Protein AF-A0A9Y4TR54-F1 (afdb_monomer_lite)

Sequence (79 aa):
MYDVLQTATSEDPAGSEYDPHAMYGSSFVVPVCGFVCRLCNKFFYTETAARHTHCRTHTHYLNLQRRGRREESNEGDVT

Radius of gyration: 31.19 Å; chains: 1; bounding box: 44×39×97 Å

Foldseek 3Di:
DDDDDDPDPPPPVPDDDDDPVDDPPPVPDDDDAFDADPLVRDTDRDPCCVPVNPCPDPVVVVSVVVVVVVVVPPVPDDD

Secondary structure (DSSP, 8-state):
------------TT-----TTS--SGGG------EEETTTTEEESSHIIIIIIITTSHHHHHHHHHHHHHHTTTSS---

Organism: NCBI:txid144197

pLDDT: mean 80.02, std 18.5, range [38.16, 98.0]

InterPro domains:
  IPR000690 Matrin/U1-C, C2H2-type zinc finger [PS50171] (35-66)
  IPR026811 Cip1-interacting zinc finger protein [PTHR15491] (16-66)

Structure (mmCIF, N/CA/C/O backbone):
data_AF-A0A9Y4TR54-F1
#
_entry.id   AF-A0A9Y4TR54-F1
#
loop_
_atom_site.group_PDB
_atom_site.id
_atom_site.type_symbol
_atom_site.label_atom_id
_atom_site.label_alt_id
_atom_site.label_comp_id
_atom_site.label_asym_id
_atom_site.label_entity_id
_atom_site.label_seq_id
_atom_site.pdbx_PDB_ins_code
_atom_site.Cartn_x
_atom_site.Cartn_y
_atom_site.Cartn_z
_atom_site.occupancy
_atom_site.B_iso_or_equiv
_atom_site.auth_seq_id
_atom_site.auth_comp_id
_atom_site.auth_asym_id
_atom_site.auth_atom_id
_atom_site.pdbx_PDB_model_num
ATOM 1 N N . MET A 1 1 ? 32.929 -8.604 -67.798 1.00 67.88 1 MET A N 1
ATOM 2 C CA . MET A 1 1 ? 33.931 -8.980 -66.785 1.00 67.88 1 MET A CA 1
ATOM 3 C C . MET A 1 1 ? 34.084 -7.789 -65.857 1.00 67.88 1 MET A C 1
ATOM 5 O O . MET A 1 1 ? 34.741 -6.830 -66.229 1.00 67.88 1 MET A O 1
ATOM 9 N N . TYR A 1 2 ? 33.377 -7.804 -64.730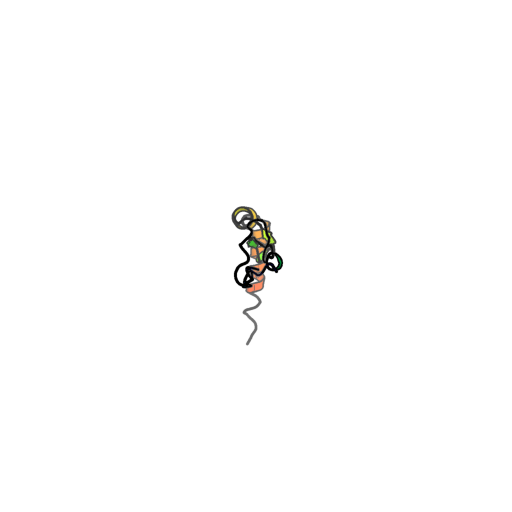 1.00 38.16 2 TYR A N 1
ATOM 10 C CA . TYR A 1 2 ? 33.632 -6.899 -63.612 1.00 38.16 2 TYR A CA 1
ATOM 11 C C . TYR A 1 2 ? 33.650 -7.781 -62.368 1.00 38.16 2 TYR A C 1
ATOM 13 O O . TYR A 1 2 ? 32.627 -8.358 -62.007 1.00 38.16 2 TYR A O 1
ATOM 21 N N . ASP A 1 3 ? 34.842 -7.954 -61.811 1.00 49.06 3 ASP A N 1
ATOM 22 C CA . ASP A 1 3 ? 35.109 -8.695 -60.586 1.00 49.06 3 ASP A CA 1
ATOM 23 C C . ASP A 1 3 ? 34.990 -7.767 -59.363 1.00 49.06 3 ASP A C 1
ATOM 25 O O . ASP A 1 3 ? 35.498 -6.650 -59.397 1.00 49.06 3 ASP A O 1
ATOM 29 N N . VAL A 1 4 ? 34.329 -8.289 -58.316 1.00 56.12 4 VAL A N 1
ATOM 30 C CA . VAL A 1 4 ? 34.701 -8.274 -56.878 1.00 56.12 4 VAL A CA 1
ATOM 31 C C . VAL A 1 4 ? 34.963 -6.887 -56.248 1.00 56.12 4 VAL A C 1
ATOM 33 O O . VAL A 1 4 ? 35.892 -6.181 -56.606 1.00 56.12 4 VAL A O 1
ATOM 36 N N . LEU A 1 5 ? 34.170 -6.432 -55.268 1.00 56.12 5 LEU A N 1
ATOM 37 C CA . LEU A 1 5 ? 34.285 -6.830 -53.856 1.00 56.12 5 LEU A CA 1
ATOM 38 C C . LEU A 1 5 ? 32.921 -6.754 -53.142 1.00 56.12 5 LEU A C 1
ATOM 40 O O . LEU A 1 5 ? 32.446 -5.679 -52.785 1.00 56.12 5 LEU A O 1
ATOM 44 N N . GLN A 1 6 ? 32.317 -7.916 -52.886 1.00 55.53 6 GLN A N 1
ATOM 45 C CA . GLN A 1 6 ? 31.268 -8.069 -51.879 1.00 55.53 6 GLN A CA 1
ATOM 46 C C . GLN A 1 6 ? 31.965 -8.060 -50.513 1.00 55.53 6 GLN A C 1
ATOM 48 O O . GLN A 1 6 ? 32.595 -9.045 -50.129 1.00 55.53 6 GLN A O 1
ATOM 53 N N . THR A 1 7 ? 31.910 -6.944 -49.790 1.00 44.84 7 THR A N 1
ATOM 54 C CA . THR A 1 7 ? 32.340 -6.922 -48.391 1.00 44.84 7 THR A CA 1
ATOM 55 C C . THR A 1 7 ? 31.340 -7.738 -47.585 1.00 44.84 7 THR A C 1
ATOM 57 O O . THR A 1 7 ? 30.200 -7.319 -47.389 1.00 44.84 7 THR A O 1
ATOM 60 N N . ALA A 1 8 ? 31.760 -8.933 -47.177 1.00 51.78 8 ALA A N 1
ATOM 61 C CA . ALA A 1 8 ? 31.059 -9.741 -46.198 1.00 51.78 8 ALA A CA 1
ATOM 62 C C . ALA A 1 8 ? 30.898 -8.915 -44.916 1.00 51.78 8 ALA A C 1
ATOM 64 O O . ALA A 1 8 ? 31.896 -8.545 -44.295 1.00 51.78 8 ALA A O 1
ATOM 65 N N . THR A 1 9 ? 29.660 -8.607 -44.530 1.00 53.03 9 THR A N 1
ATOM 66 C CA . THR A 1 9 ? 29.384 -8.217 -43.153 1.00 53.03 9 THR A CA 1
ATOM 67 C C . THR A 1 9 ? 29.484 -9.497 -42.335 1.00 53.03 9 THR A C 1
ATOM 69 O O . THR A 1 9 ? 28.696 -10.432 -42.469 1.00 53.03 9 THR A O 1
ATOM 72 N N . SER A 1 10 ? 30.565 -9.611 -41.572 1.00 54.41 10 SER A N 1
ATOM 73 C CA . SER A 1 10 ? 30.678 -10.591 -40.505 1.00 54.41 10 SER A CA 1
ATOM 74 C C . SER A 1 10 ? 29.648 -10.212 -39.442 1.00 54.41 10 SER A C 1
ATOM 76 O O . SER A 1 10 ? 29.919 -9.379 -38.580 1.00 54.41 10 SER A O 1
ATOM 78 N N . GLU A 1 11 ? 28.439 -10.762 -39.553 1.00 58.12 11 GLU A N 1
ATOM 79 C CA . GLU A 1 11 ? 27.399 -10.662 -38.529 1.00 58.12 11 GLU A CA 1
ATOM 80 C C . GLU A 1 11 ? 27.824 -11.549 -37.347 1.00 58.12 11 GLU A C 1
ATOM 82 O O . GLU A 1 11 ? 27.361 -12.678 -37.179 1.00 58.12 11 GLU A O 1
ATOM 87 N N . ASP A 1 12 ? 28.773 -11.066 -36.548 1.00 52.25 12 ASP A N 1
ATOM 88 C CA . ASP A 1 12 ? 28.985 -11.594 -35.210 1.00 52.25 12 ASP A CA 1
ATOM 89 C C . ASP A 1 12 ? 27.666 -11.411 -34.433 1.00 52.25 12 ASP A C 1
ATOM 91 O O . ASP A 1 12 ? 27.238 -10.272 -34.223 1.00 52.25 12 ASP A O 1
ATOM 95 N N . PRO A 1 13 ? 27.008 -12.477 -33.928 1.00 57.91 13 PRO A N 1
ATOM 96 C CA . PRO A 1 13 ? 25.798 -12.344 -33.105 1.00 57.91 13 PRO A CA 1
ATOM 97 C C . PRO A 1 13 ? 26.096 -11.724 -31.724 1.00 57.91 13 PRO A C 1
ATOM 99 O O . PRO A 1 13 ? 25.232 -11.673 -30.852 1.00 57.91 13 PRO A O 1
ATOM 102 N N . ALA A 1 14 ? 27.329 -11.256 -31.525 1.00 56.53 14 ALA A N 1
ATOM 103 C CA . ALA A 1 14 ? 27.858 -10.595 -30.345 1.00 56.53 14 ALA A CA 1
ATOM 104 C C . ALA A 1 14 ? 27.942 -9.064 -30.519 1.00 56.53 14 ALA A C 1
ATOM 106 O O . ALA A 1 14 ? 28.809 -8.427 -29.923 1.00 56.53 14 ALA A O 1
ATOM 107 N N . GLY A 1 15 ? 27.081 -8.472 -31.353 1.00 59.78 15 GLY A N 1
ATOM 108 C CA . GLY A 1 15 ? 27.202 -7.062 -31.733 1.00 59.78 15 GLY A CA 1
ATOM 109 C C . GLY A 1 15 ? 25.894 -6.324 -31.994 1.00 59.78 15 GLY A C 1
ATOM 110 O O . GLY A 1 15 ? 25.935 -5.279 -32.636 1.00 59.78 15 GLY A O 1
ATOM 111 N N . SER A 1 16 ? 24.738 -6.816 -31.530 1.00 69.50 16 SER A N 1
ATOM 112 C CA . SER A 1 16 ? 23.532 -5.982 -31.583 1.00 69.50 16 SER A CA 1
ATOM 113 C C . SER A 1 16 ? 23.719 -4.792 -30.646 1.00 69.50 16 SER A C 1
ATOM 115 O O . SER A 1 16 ? 23.826 -4.964 -29.428 1.00 69.50 16 SER A O 1
ATOM 117 N N . GLU A 1 17 ? 23.779 -3.599 -31.227 1.00 86.81 17 GLU A N 1
ATOM 118 C CA . GLU A 1 17 ? 23.842 -2.350 -30.480 1.00 86.81 17 GLU A CA 1
ATOM 119 C C . GLU A 1 17 ? 22.603 -2.219 -29.572 1.00 86.81 17 GLU A C 1
ATOM 121 O O . GLU A 1 17 ? 21.492 -2.596 -29.947 1.00 86.81 17 GLU A O 1
ATOM 126 N N . TYR A 1 18 ? 22.806 -1.760 -28.336 1.00 88.69 18 TYR A N 1
ATOM 127 C CA . TYR A 1 18 ? 21.761 -1.662 -27.314 1.00 88.69 18 TYR A CA 1
ATOM 128 C C . TYR A 1 18 ? 20.739 -0.564 -27.642 1.00 88.69 18 TYR A C 1
ATOM 130 O O . TYR A 1 18 ? 21.121 0.568 -27.936 1.00 88.69 18 TYR A O 1
ATOM 138 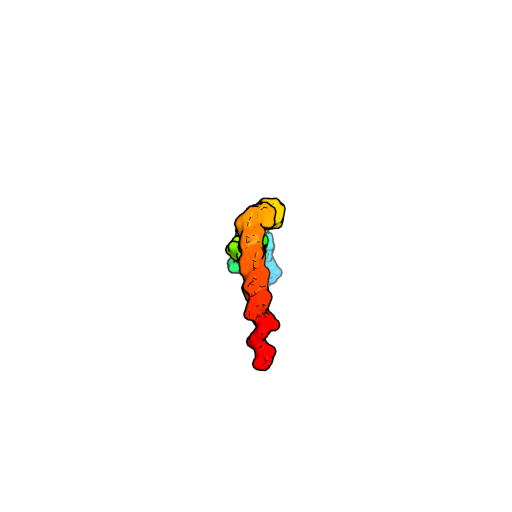N N . ASP A 1 19 ? 19.447 -0.875 -27.489 1.00 89.50 19 ASP A N 1
ATOM 139 C CA . ASP A 1 19 ? 18.352 0.078 -27.673 1.00 89.50 19 ASP A CA 1
ATOM 140 C C . ASP A 1 19 ? 17.709 0.466 -26.322 1.00 89.50 19 ASP A C 1
ATOM 142 O O . ASP A 1 19 ? 17.033 -0.360 -25.698 1.00 89.50 19 ASP A O 1
ATOM 146 N N . PRO A 1 20 ? 17.860 1.721 -25.858 1.00 90.81 20 PRO A N 1
ATOM 147 C CA . PRO A 1 20 ? 17.260 2.194 -24.609 1.00 90.81 20 PRO A CA 1
ATOM 148 C C . PRO A 1 20 ? 15.728 2.283 -24.637 1.00 90.81 20 PRO A C 1
ATOM 150 O O . PRO A 1 20 ? 15.111 2.463 -23.586 1.00 90.81 20 PRO A O 1
ATOM 153 N N . HIS A 1 21 ? 15.102 2.177 -25.807 1.00 91.19 21 HIS A N 1
ATOM 154 C CA . HIS A 1 21 ? 13.650 2.160 -25.945 1.00 91.19 21 HIS A CA 1
ATOM 155 C C . HIS A 1 21 ? 13.065 0.742 -25.915 1.00 91.19 21 HIS A C 1
ATOM 157 O O . HIS A 1 21 ? 11.843 0.589 -25.835 1.00 91.19 21 HIS A O 1
ATOM 163 N N . ALA A 1 22 ? 13.910 -0.291 -25.905 1.00 92.06 22 ALA A N 1
ATOM 164 C CA . ALA A 1 22 ? 13.482 -1.678 -25.825 1.00 92.06 22 ALA A CA 1
ATOM 165 C C . ALA A 1 22 ? 13.371 -2.172 -24.366 1.00 92.06 22 ALA A C 1
ATOM 167 O O . ALA A 1 22 ? 14.246 -1.970 -23.524 1.00 92.06 22 ALA A O 1
ATOM 168 N N . MET A 1 23 ? 12.260 -2.852 -24.058 1.00 88.62 23 MET A N 1
ATOM 169 C CA . MET A 1 23 ? 11.983 -3.427 -22.737 1.00 88.62 23 MET A CA 1
ATOM 170 C C . MET A 1 23 ? 12.471 -4.872 -22.655 1.00 88.62 23 MET A C 1
ATOM 172 O O . MET A 1 23 ? 11.779 -5.806 -23.061 1.00 88.62 23 MET A O 1
ATOM 176 N N . TYR A 1 24 ? 13.644 -5.067 -22.073 1.00 93.06 24 TYR A N 1
ATOM 177 C CA . TYR A 1 24 ? 14.202 -6.394 -21.833 1.00 93.06 24 TYR A CA 1
ATOM 178 C C . TYR A 1 24 ? 13.815 -6.910 -20.436 1.00 93.06 24 TYR A C 1
ATOM 180 O O . TYR A 1 24 ? 13.834 -6.162 -19.462 1.00 93.06 24 TYR A O 1
ATOM 188 N N . GLY A 1 25 ? 13.463 -8.196 -20.316 1.00 88.88 25 GLY A N 1
ATOM 189 C CA . GLY A 1 25 ? 13.313 -8.880 -19.017 1.00 88.88 25 GLY A CA 1
ATOM 190 C C . GLY A 1 25 ? 12.142 -8.437 -18.123 1.00 88.88 25 GLY A C 1
ATOM 191 O O . GLY A 1 25 ? 12.071 -8.851 -16.966 1.00 88.88 25 GLY A O 1
ATOM 192 N N . SER A 1 26 ? 11.197 -7.644 -18.635 1.00 93.12 26 SER A N 1
ATOM 193 C CA . SER A 1 26 ? 10.008 -7.171 -17.899 1.00 93.12 26 SER A CA 1
ATOM 194 C C . SER A 1 26 ? 9.130 -8.298 -17.338 1.00 93.12 26 SER A C 1
ATOM 196 O O . SER A 1 26 ? 8.421 -8.102 -16.354 1.00 93.12 26 SER A O 1
ATOM 198 N N . SER A 1 27 ? 9.226 -9.499 -17.908 1.00 93.25 27 SER A N 1
ATOM 199 C CA . SER A 1 27 ? 8.504 -10.699 -17.476 1.00 93.25 27 SER A CA 1
ATOM 200 C C . SER A 1 27 ? 8.884 -11.206 -16.083 1.00 93.25 27 SER A C 1
ATOM 202 O O . SER A 1 27 ? 8.137 -11.992 -15.504 1.00 93.25 27 SER A O 1
ATOM 204 N N . PHE A 1 28 ? 10.020 -10.775 -15.535 1.00 90.19 28 PHE A N 1
ATOM 205 C CA . PHE A 1 28 ? 10.491 -11.206 -14.218 1.00 90.19 28 PHE A CA 1
ATOM 206 C C . PHE A 1 28 ? 10.124 -10.233 -13.083 1.00 90.19 28 PHE A C 1
ATOM 208 O O . PHE A 1 28 ? 10.382 -10.532 -11.918 1.00 90.19 28 PHE A O 1
ATOM 215 N N . VAL A 1 29 ? 9.521 -9.076 -13.379 1.00 91.88 29 VAL A N 1
ATOM 216 C CA . VAL A 1 29 ? 9.127 -8.089 -12.362 1.00 91.88 29 VAL A CA 1
ATOM 217 C C . VAL A 1 29 ? 7.739 -8.414 -11.825 1.00 91.88 29 VAL A C 1
ATOM 219 O O . VAL A 1 29 ? 6.762 -8.437 -12.571 1.00 91.88 29 VAL A O 1
ATOM 222 N N . VAL A 1 30 ? 7.642 -8.588 -10.506 1.00 84.00 30 VAL A N 1
ATOM 223 C CA . VAL A 1 30 ? 6.360 -8.717 -9.806 1.00 84.00 30 VAL A CA 1
ATOM 224 C C . VAL A 1 30 ? 6.211 -7.579 -8.793 1.00 84.00 30 VAL A C 1
ATOM 226 O O . VAL A 1 30 ? 7.104 -7.361 -7.973 1.00 84.00 30 VAL A O 1
ATOM 229 N N . PRO A 1 31 ? 5.123 -6.798 -8.841 1.00 79.19 31 PRO A N 1
ATOM 230 C CA . PRO A 1 31 ? 4.965 -5.653 -7.956 1.00 79.19 31 PRO A CA 1
ATOM 231 C C . PRO A 1 31 ? 4.598 -6.096 -6.539 1.00 79.19 31 PRO A C 1
ATOM 233 O O . PRO A 1 31 ? 3.619 -6.816 -6.350 1.00 79.19 31 PRO A O 1
ATOM 236 N N . VAL A 1 32 ? 5.323 -5.593 -5.534 1.00 79.94 32 VAL A N 1
ATOM 237 C CA . VAL A 1 32 ? 4.938 -5.675 -4.113 1.00 79.94 32 VAL A CA 1
ATOM 238 C C . VAL A 1 32 ? 5.597 -4.528 -3.339 1.00 79.94 32 VAL A C 1
ATOM 240 O O . VAL A 1 32 ? 6.797 -4.328 -3.486 1.00 79.94 32 VAL A O 1
ATOM 243 N N . CYS A 1 33 ? 4.887 -3.820 -2.451 1.00 83.62 33 CYS A N 1
ATOM 244 C CA . CYS A 1 33 ? 5.540 -3.070 -1.360 1.00 83.62 33 CYS A CA 1
ATOM 245 C C . CYS A 1 33 ? 4.582 -2.638 -0.239 1.00 83.62 33 CYS A C 1
ATOM 247 O O . CYS A 1 33 ? 3.519 -2.073 -0.503 1.00 83.62 33 CYS A O 1
ATOM 249 N N . GLY A 1 34 ? 4.972 -2.884 1.023 1.00 93.19 34 GLY A N 1
ATOM 250 C CA . GLY A 1 34 ? 4.266 -2.378 2.203 1.00 93.19 34 GLY A CA 1
ATOM 251 C C . GLY A 1 34 ? 4.551 -3.120 3.517 1.00 93.19 34 GLY A C 1
ATOM 252 O O . GLY A 1 34 ? 5.393 -4.007 3.603 1.00 93.19 34 GLY A O 1
ATOM 253 N N . PHE A 1 35 ? 3.835 -2.733 4.566 1.00 97.31 35 PHE A N 1
ATOM 254 C CA . PHE A 1 35 ? 3.989 -3.147 5.953 1.00 97.31 35 PHE A CA 1
ATOM 255 C C . PHE A 1 35 ? 2.776 -3.955 6.385 1.00 97.31 35 PHE A C 1
ATOM 257 O O . PHE A 1 35 ? 1.647 -3.519 6.178 1.00 97.31 35 PHE A O 1
ATOM 264 N N . VAL A 1 36 ? 2.988 -5.091 7.049 1.00 96.31 36 VAL A N 1
ATOM 265 C CA . VAL A 1 36 ? 1.895 -5.920 7.573 1.00 96.31 36 VAL A CA 1
ATOM 266 C C . VAL A 1 36 ? 1.855 -5.851 9.090 1.00 96.31 36 VAL A C 1
ATOM 268 O O . VAL A 1 36 ? 2.803 -6.232 9.777 1.00 96.31 36 VAL A O 1
ATOM 271 N N . CYS A 1 37 ? 0.715 -5.450 9.637 1.00 97.25 37 CYS A N 1
ATOM 272 C CA . CYS A 1 37 ? 0.390 -5.760 11.016 1.00 97.25 37 CYS A CA 1
ATOM 273 C C . CYS A 1 37 ? -0.088 -7.213 11.095 1.00 97.25 37 CYS A C 1
ATOM 275 O O . CYS A 1 37 ? -1.195 -7.509 10.660 1.00 97.25 37 CYS A O 1
ATOM 277 N N . ARG A 1 38 ? 0.715 -8.115 11.669 1.00 94.69 38 ARG A N 1
ATOM 278 C CA . ARG A 1 38 ? 0.347 -9.538 11.817 1.00 94.69 38 ARG A CA 1
ATOM 279 C C . ARG A 1 38 ? -0.745 -9.772 12.860 1.00 94.69 38 ARG A C 1
ATOM 281 O O . ARG A 1 38 ? -1.603 -10.618 12.659 1.00 94.69 38 ARG A O 1
ATOM 288 N N . LEU A 1 39 ? -0.760 -8.970 13.927 1.00 94.69 39 LEU A N 1
ATOM 289 C CA . LEU A 1 39 ? -1.791 -9.030 14.968 1.00 94.69 39 LEU A CA 1
ATOM 290 C C . LEU A 1 39 ? -3.193 -8.773 14.403 1.00 94.69 39 LEU A C 1
ATOM 292 O O . LEU A 1 39 ? -4.158 -9.414 14.799 1.00 94.69 39 LEU A O 1
ATOM 296 N N . CYS A 1 40 ? -3.289 -7.815 13.483 1.00 95.44 40 CYS A N 1
ATOM 297 C CA . CYS A 1 40 ? -4.544 -7.426 12.846 1.00 95.44 40 CYS A CA 1
ATOM 298 C C . CYS A 1 40 ? -4.680 -7.977 11.417 1.00 95.44 40 CYS A C 1
ATOM 300 O O . CYS A 1 40 ? -5.640 -7.633 10.737 1.00 95.44 40 CYS A O 1
ATOM 302 N N . ASN A 1 41 ? -3.701 -8.763 10.958 1.00 95.19 41 ASN A N 1
ATOM 303 C CA . ASN A 1 41 ? -3.526 -9.247 9.588 1.00 95.19 41 ASN A CA 1
ATOM 304 C C . ASN A 1 41 ? -3.819 -8.197 8.493 1.00 95.19 41 ASN A C 1
ATOM 306 O O . ASN A 1 41 ? -4.656 -8.407 7.617 1.00 95.19 41 ASN A O 1
ATOM 310 N N . LYS A 1 42 ? -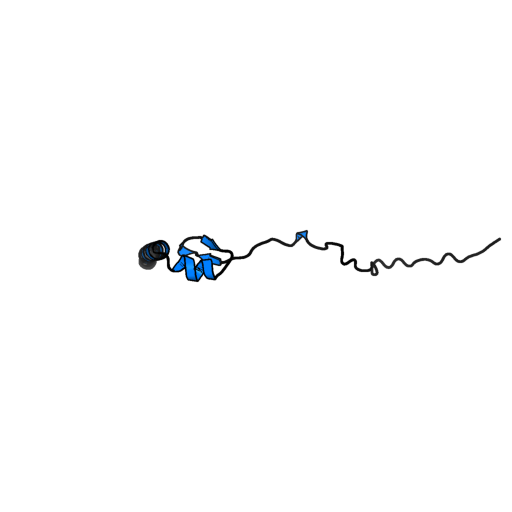3.158 -7.032 8.559 1.00 96.25 42 LYS A N 1
ATOM 311 C CA . LYS A 1 42 ? -3.449 -5.884 7.679 1.00 96.25 42 LYS A CA 1
ATOM 312 C C . LYS A 1 42 ? -2.201 -5.280 7.035 1.00 96.25 42 LYS A C 1
ATOM 314 O O . LYS A 1 42 ? -1.268 -4.936 7.752 1.00 96.25 42 LYS A O 1
ATOM 319 N N . PHE A 1 43 ? -2.228 -5.083 5.713 1.00 96.69 43 PHE A N 1
ATOM 320 C CA . PHE A 1 43 ? -1.160 -4.452 4.922 1.00 96.69 43 PHE A CA 1
ATOM 321 C C . PHE A 1 43 ? -1.324 -2.926 4.771 1.00 96.69 43 PHE A C 1
ATOM 323 O O . PHE A 1 43 ? -2.444 -2.399 4.816 1.00 96.69 43 PHE A O 1
ATOM 330 N N . PHE A 1 44 ? -0.208 -2.224 4.568 1.00 96.75 44 PHE A N 1
ATOM 331 C CA . PHE A 1 44 ? -0.117 -0.772 4.410 1.00 96.75 44 PHE A CA 1
ATOM 332 C C . PHE A 1 44 ? 1.024 -0.392 3.468 1.00 96.75 44 PHE A C 1
ATOM 334 O O . PHE A 1 44 ? 2.136 -0.855 3.655 1.00 96.75 44 PHE A O 1
ATOM 341 N N . TYR A 1 45 ? 0.807 0.526 2.532 1.00 95.44 45 TYR A N 1
ATOM 342 C CA . TYR A 1 45 ? 1.873 0.971 1.622 1.00 95.44 45 TYR A CA 1
ATOM 343 C C . TYR A 1 45 ? 2.962 1.800 2.313 1.00 95.44 45 TYR A C 1
ATOM 345 O O . TYR A 1 45 ? 4.094 1.848 1.843 1.00 95.44 45 TYR A O 1
ATOM 353 N N . THR A 1 46 ? 2.633 2.443 3.439 1.00 94.81 46 THR A N 1
ATOM 354 C CA . THR A 1 46 ? 3.557 3.324 4.159 1.00 94.81 46 THR A CA 1
ATOM 355 C C . THR A 1 46 ? 3.656 2.970 5.635 1.00 94.81 46 THR A C 1
ATOM 357 O O . THR A 1 46 ? 2.699 2.523 6.275 1.00 94.81 46 THR A O 1
ATOM 360 N N . GLU A 1 47 ? 4.838 3.206 6.193 1.00 95.56 47 GLU A N 1
ATOM 361 C CA . GLU A 1 47 ? 5.147 2.887 7.581 1.00 95.56 47 GLU A CA 1
ATOM 362 C C . GLU A 1 47 ? 4.353 3.752 8.551 1.00 95.56 47 GLU A C 1
ATOM 364 O O . GLU A 1 47 ? 3.816 3.252 9.536 1.00 95.56 47 GLU A O 1
ATOM 369 N N . THR A 1 48 ? 4.226 5.046 8.250 1.00 97.56 48 THR A N 1
ATOM 370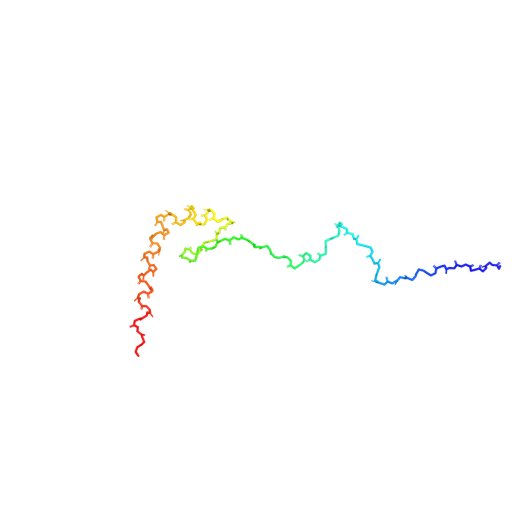 C CA . THR A 1 48 ? 3.486 5.991 9.087 1.00 97.56 48 THR A CA 1
ATOM 371 C C . THR A 1 48 ? 2.040 5.551 9.256 1.00 97.56 48 THR A C 1
ATOM 373 O O . THR A 1 48 ? 1.525 5.550 10.374 1.00 97.56 48 THR A O 1
ATOM 376 N N . ALA A 1 49 ? 1.402 5.082 8.181 1.00 96.81 49 ALA A N 1
ATOM 377 C CA . ALA A 1 49 ? 0.054 4.538 8.257 1.00 96.81 49 ALA A CA 1
ATOM 378 C C . ALA A 1 49 ? -0.001 3.268 9.120 1.00 96.81 49 ALA A C 1
ATOM 380 O O . ALA A 1 49 ? -0.919 3.126 9.930 1.00 96.81 49 ALA A O 1
ATOM 381 N N . ALA A 1 50 ? 0.988 2.379 8.992 1.00 97.44 50 ALA A N 1
ATOM 382 C CA . ALA A 1 50 ? 1.049 1.132 9.748 1.00 97.44 50 ALA A CA 1
ATOM 383 C C . ALA A 1 50 ? 1.340 1.344 11.245 1.00 97.44 50 ALA A C 1
ATOM 385 O O . ALA A 1 50 ? 0.629 0.819 12.097 1.00 97.44 50 ALA A O 1
ATOM 386 N N . ARG A 1 51 ? 2.378 2.109 11.588 1.00 96.38 51 ARG A N 1
ATOM 387 C CA . ARG A 1 51 ? 2.908 2.223 12.956 1.00 96.38 51 ARG A CA 1
ATOM 388 C C . ARG A 1 51 ? 2.341 3.415 13.700 1.00 96.38 51 ARG A C 1
ATOM 390 O O . ARG A 1 51 ? 1.895 3.288 14.836 1.00 96.38 51 ARG A O 1
ATOM 397 N N . HIS A 1 52 ? 2.341 4.577 13.060 1.00 95.88 52 HIS A N 1
ATOM 398 C CA . HIS A 1 52 ? 1.956 5.810 13.729 1.00 95.88 52 HIS A CA 1
ATOM 399 C C . HIS A 1 52 ? 0.455 6.040 13.665 1.00 95.88 52 HIS A C 1
ATOM 401 O O . HIS A 1 52 ? -0.099 6.576 14.611 1.00 95.88 52 HIS A O 1
ATOM 407 N N . THR A 1 53 ? -0.248 5.605 12.631 1.00 97.06 53 THR A N 1
ATOM 408 C CA . THR A 1 53 ? -1.707 5.769 12.603 1.00 97.06 53 THR A CA 1
ATOM 409 C C . THR A 1 53 ? -2.405 4.523 13.131 1.00 97.06 53 THR A C 1
ATOM 411 O O . THR A 1 53 ? -3.155 4.602 14.100 1.00 97.06 53 THR A O 1
ATOM 414 N N . HIS A 1 54 ? -2.128 3.353 12.554 1.00 98.00 54 HIS A N 1
ATOM 415 C CA . HIS A 1 54 ? -2.861 2.134 12.885 1.00 98.00 54 HIS A CA 1
ATOM 416 C C . HIS A 1 54 ? -2.577 1.588 14.296 1.00 98.00 54 HIS A C 1
ATOM 418 O O . HIS A 1 54 ? -3.535 1.314 15.025 1.00 98.00 54 HIS A O 1
ATOM 424 N N . CYS A 1 55 ? -1.315 1.455 14.722 1.00 97.62 55 CYS A N 1
ATOM 425 C CA . CYS A 1 55 ? -1.012 0.836 16.024 1.00 97.62 55 CYS A CA 1
ATOM 426 C C . CYS A 1 55 ? -1.520 1.635 17.240 1.00 97.62 55 CYS A C 1
ATOM 428 O O . CYS A 1 55 ? -1.651 1.068 18.319 1.00 97.62 55 CYS A O 1
ATOM 430 N N . ARG A 1 56 ? -1.851 2.926 17.084 1.00 96.81 56 ARG A N 1
ATOM 431 C CA . ARG A 1 56 ? -2.417 3.764 18.161 1.00 96.81 56 ARG A CA 1
ATOM 432 C C . ARG A 1 56 ? -3.938 3.639 18.316 1.00 96.81 56 ARG A C 1
ATOM 434 O O . ARG A 1 56 ? -4.519 4.275 19.189 1.00 96.81 56 ARG A O 1
ATOM 441 N N . THR A 1 57 ? -4.605 2.851 17.475 1.00 97.88 57 THR A N 1
ATOM 442 C CA . THR A 1 57 ? -6.067 2.697 17.533 1.00 97.88 57 THR A CA 1
ATOM 443 C C . THR A 1 57 ? -6.510 1.800 18.695 1.00 97.88 57 THR A C 1
ATOM 445 O O . THR A 1 57 ? -5.861 0.802 19.010 1.00 97.88 57 THR A O 1
ATOM 448 N N . HIS A 1 58 ? -7.671 2.099 19.294 1.00 97.31 58 HIS A N 1
ATOM 449 C CA . HIS A 1 58 ? -8.242 1.289 20.381 1.00 97.31 58 HIS A CA 1
ATOM 450 C C . HIS A 1 58 ? -8.488 -0.170 19.955 1.00 97.31 58 HIS A C 1
ATOM 452 O O . HIS A 1 58 ? -8.255 -1.102 20.719 1.00 97.31 58 HIS A O 1
ATOM 458 N N . THR A 1 59 ? -8.877 -0.390 18.699 1.00 96.62 59 THR A N 1
ATOM 459 C CA . THR A 1 59 ? -9.049 -1.732 18.129 1.00 96.62 59 THR A CA 1
ATOM 460 C C . THR A 1 59 ? -7.753 -2.539 18.138 1.00 96.62 59 THR A C 1
ATOM 462 O O . THR A 1 59 ? -7.766 -3.707 18.526 1.00 96.62 59 THR A O 1
ATOM 465 N N . HIS A 1 60 ? -6.628 -1.930 17.748 1.00 97.38 60 HIS A N 1
ATOM 466 C CA . HIS A 1 60 ? -5.326 -2.597 17.795 1.00 97.38 60 HIS A CA 1
ATOM 467 C C . HIS A 1 60 ? -4.970 -3.002 19.235 1.00 97.38 60 HIS A C 1
ATOM 469 O O . HIS A 1 60 ? -4.549 -4.133 19.475 1.00 97.38 60 HIS A O 1
ATOM 475 N N . TYR A 1 61 ? -5.242 -2.124 20.203 1.00 96.31 61 T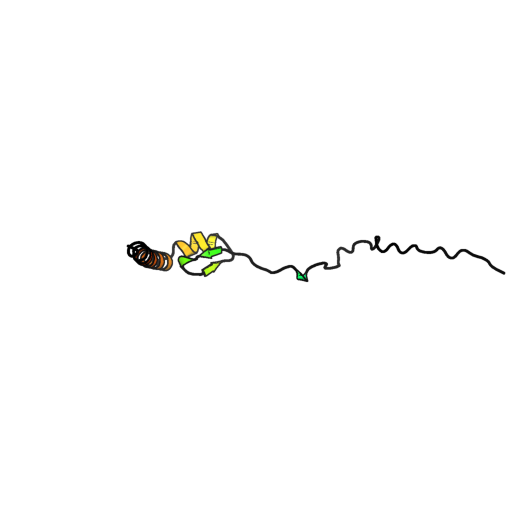YR A N 1
ATOM 476 C CA . TYR A 1 61 ? -5.053 -2.397 21.629 1.00 96.31 61 TYR A CA 1
ATOM 477 C C . TYR A 1 61 ? -5.932 -3.549 22.157 1.00 96.31 61 TYR A C 1
ATOM 479 O O . TYR A 1 61 ? -5.428 -4.448 22.831 1.00 96.31 61 TYR A O 1
ATOM 487 N N . LEU A 1 62 ? -7.225 -3.595 21.815 1.00 95.50 62 LEU A N 1
ATOM 488 C CA . LEU A 1 62 ? -8.105 -4.707 22.206 1.00 95.50 62 LEU A CA 1
ATOM 489 C C . LEU A 1 62 ? -7.657 -6.044 21.596 1.00 95.50 62 LEU A C 1
ATOM 491 O O . LEU A 1 62 ? -7.700 -7.072 22.272 1.00 95.50 62 LEU A O 1
ATOM 495 N N . ASN A 1 63 ? -7.208 -6.041 20.337 1.00 94.31 63 ASN A N 1
ATOM 496 C CA . ASN A 1 63 ? -6.669 -7.238 19.690 1.00 94.31 63 ASN A CA 1
ATOM 497 C C . ASN A 1 63 ? -5.400 -7.731 20.394 1.00 94.31 63 ASN A C 1
ATOM 499 O O . ASN A 1 63 ? -5.248 -8.935 20.601 1.00 94.31 63 ASN A O 1
ATOM 503 N N . LEU A 1 64 ? -4.532 -6.812 20.829 1.00 94.88 64 LEU A N 1
ATOM 504 C CA . LEU A 1 64 ? -3.322 -7.145 21.580 1.00 94.88 64 LEU A CA 1
ATOM 505 C C . LEU A 1 64 ? -3.660 -7.844 22.906 1.00 94.88 64 LEU A C 1
ATOM 507 O O . LEU A 1 64 ? -3.127 -8.915 23.187 1.00 94.88 64 LEU A O 1
ATOM 511 N N . GLN A 1 65 ? -4.619 -7.313 23.671 1.00 93.06 65 GLN A N 1
ATOM 512 C CA . GLN A 1 65 ? -5.076 -7.930 24.926 1.00 93.06 65 GLN A CA 1
ATOM 513 C C . GLN A 1 65 ? -5.722 -9.310 24.743 1.00 93.06 65 GLN A C 1
ATOM 515 O O . GLN A 1 65 ? -5.739 -10.126 25.665 1.00 93.06 65 GLN A O 1
ATOM 520 N N . ARG A 1 66 ? -6.340 -9.569 23.588 1.00 87.75 66 ARG A N 1
ATOM 521 C CA . ARG A 1 66 ? -6.915 -10.886 23.276 1.00 87.75 66 ARG A CA 1
ATOM 522 C C . ARG A 1 66 ? -5.833 -11.895 22.885 1.00 87.75 66 ARG A C 1
ATOM 524 O O . ARG A 1 66 ? -5.983 -13.064 23.216 1.00 87.75 66 ARG A O 1
ATOM 531 N N . ARG A 1 67 ? -4.754 -11.455 22.220 1.00 81.56 67 ARG A N 1
ATOM 532 C CA . ARG A 1 67 ? -3.620 -12.317 21.841 1.00 81.56 67 ARG A CA 1
ATOM 533 C C . ARG A 1 67 ? -2.805 -12.770 23.052 1.00 81.56 67 ARG A C 1
ATOM 535 O O . ARG A 1 67 ? -2.514 -13.955 23.135 1.00 81.56 67 ARG A O 1
ATOM 542 N N . GLY A 1 68 ? -2.520 -11.874 24.003 1.00 66.69 68 GLY A N 1
ATOM 543 C CA . GLY A 1 68 ? -1.791 -12.233 25.233 1.00 66.69 68 GLY A CA 1
ATOM 544 C C . GLY A 1 68 ? -2.468 -13.363 26.022 1.00 66.69 68 GLY A C 1
ATOM 545 O O . GLY A 1 68 ? -1.821 -14.326 26.406 1.00 66.69 68 GLY A O 1
ATOM 546 N N . ARG A 1 69 ? -3.805 -13.344 26.098 1.00 57.91 69 ARG A N 1
ATOM 547 C CA . ARG A 1 69 ? -4.619 -14.398 26.737 1.00 57.91 69 ARG A CA 1
ATOM 548 C C . ARG A 1 69 ? -4.623 -15.755 26.012 1.00 57.91 69 ARG A C 1
ATOM 550 O O . ARG A 1 69 ? -5.217 -16.707 26.512 1.00 57.91 69 ARG A O 1
ATOM 557 N N . ARG A 1 70 ? -4.039 -15.839 24.811 1.00 56.84 70 ARG A N 1
ATOM 558 C CA . ARG A 1 70 ? -3.965 -17.059 23.989 1.00 56.84 70 ARG A CA 1
ATOM 559 C C . ARG A 1 70 ? -2.540 -17.615 23.874 1.00 56.84 70 ARG A C 1
ATOM 561 O O . ARG A 1 70 ?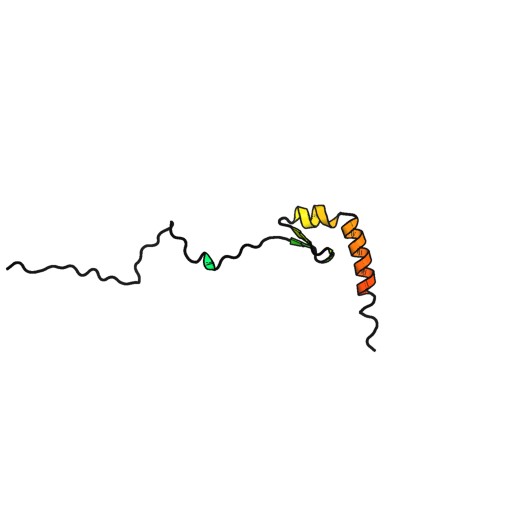 -2.389 -18.784 23.557 1.00 56.84 70 ARG A O 1
ATOM 568 N N . GLU A 1 71 ? -1.514 -16.802 24.122 1.00 57.62 71 GLU A N 1
ATOM 569 C CA . GLU A 1 71 ? -0.125 -17.278 24.236 1.00 57.62 71 GLU A CA 1
ATOM 570 C C . GLU A 1 71 ? 0.119 -17.918 25.615 1.00 57.62 71 GLU A C 1
ATOM 572 O O . GLU A 1 71 ? 0.754 -18.962 25.699 1.00 57.62 71 GLU A O 1
ATOM 577 N N . GLU A 1 72 ? -0.509 -17.396 26.674 1.00 54.50 72 GLU A N 1
ATOM 578 C CA . GLU A 1 72 ? -0.438 -17.954 28.038 1.00 54.50 72 GLU A CA 1
ATOM 579 C C . GLU A 1 72 ? -1.122 -19.325 28.211 1.00 54.50 72 GLU A C 1
ATOM 581 O O . GLU A 1 72 ? -0.921 -19.981 29.227 1.00 54.50 72 GLU A O 1
ATOM 586 N N . SER A 1 73 ? -1.919 -19.786 27.241 1.00 54.72 73 SER A N 1
ATOM 587 C CA . SER A 1 73 ? -2.607 -21.086 27.301 1.00 54.72 73 SER A CA 1
ATOM 588 C C . SER A 1 73 ? -1.958 -22.197 26.472 1.00 54.72 73 SER A C 1
ATOM 590 O O . SER A 1 73 ? -2.428 -23.328 26.538 1.00 54.72 73 SER A O 1
ATOM 592 N N . ASN A 1 74 ? -0.883 -21.916 25.726 1.00 57.06 74 ASN A N 1
ATOM 593 C CA . ASN A 1 74 ? -0.234 -22.906 24.853 1.00 57.06 74 ASN A CA 1
ATOM 594 C C . ASN A 1 74 ? 1.169 -23.347 25.315 1.00 57.06 74 ASN A C 1
ATOM 596 O O . ASN A 1 74 ? 1.736 -24.246 24.706 1.00 57.06 74 ASN A O 1
ATOM 600 N N . GLU A 1 75 ? 1.713 -22.761 26.384 1.00 55.66 75 GLU A N 1
ATOM 601 C CA . GLU A 1 75 ? 3.022 -23.128 26.963 1.00 55.66 75 GLU A CA 1
ATOM 602 C C . GLU A 1 75 ? 2.879 -23.905 28.292 1.00 55.66 75 GLU A C 1
ATOM 604 O O . GLU A 1 75 ? 3.819 -23.989 29.077 1.00 55.66 75 GLU A O 1
ATOM 609 N N . GLY A 1 76 ? 1.678 -24.431 28.579 1.00 57.12 76 GLY A N 1
ATOM 610 C CA . GLY A 1 76 ? 1.325 -25.023 29.876 1.00 57.12 76 GLY A CA 1
ATOM 611 C C . GLY A 1 76 ? 0.872 -26.487 29.869 1.00 57.12 76 GLY A C 1
ATOM 612 O O . GLY A 1 76 ? 0.508 -26.973 30.933 1.00 57.12 76 GLY A O 1
ATOM 613 N N . ASP A 1 77 ? 0.872 -27.189 28.730 1.00 61.19 77 ASP A N 1
ATOM 614 C CA . ASP A 1 77 ? 0.422 -28.593 28.668 1.00 61.19 77 ASP A CA 1
ATOM 615 C C . ASP A 1 77 ? 1.240 -29.432 27.669 1.00 61.19 77 ASP A C 1
ATOM 617 O O . ASP A 1 77 ? 0.764 -29.824 26.609 1.00 61.19 77 ASP A O 1
ATOM 621 N N . VAL A 1 78 ? 2.516 -29.658 27.991 1.00 57.41 78 VAL A N 1
ATOM 622 C CA . VAL A 1 78 ? 3.244 -30.893 27.650 1.00 57.41 78 VAL A CA 1
ATOM 623 C C . VAL A 1 78 ? 4.080 -31.237 28.881 1.00 57.41 78 VAL A C 1
ATOM 625 O O . VAL A 1 78 ? 5.192 -30.741 29.065 1.00 57.41 78 VAL A O 1
ATOM 628 N N . THR A 1 79 ? 3.484 -32.043 29.757 1.00 53.03 79 THR A N 1
ATOM 629 C CA . THR A 1 79 ? 4.214 -33.074 30.508 1.00 53.03 79 THR A CA 1
ATOM 630 C C . THR A 1 79 ? 4.236 -34.350 29.692 1.00 53.03 79 THR A C 1
ATOM 632 O O . THR A 1 79 ? 3.159 -34.680 29.145 1.00 53.03 79 THR A O 1
#